Protein 8PEF (pdb70)

Sequence (146 aa):
SMKTNLKGETALHRACINNQVEKLILLLSLPGIDINVKDNAGWTPLHEACNYGNTVCVQEILQRCPEVDLLTQVDGVTPLHDALSNGHVEIGKLLLQHGGPVLLQQRNAKGELPLDYVVSPQIKEELFAITKIEGAKRHRKVLRDN

Nearest PDB structures (foldseek):
  8pef-assembly1_A  TM=1.008E+00  e=2.375E-22  Homo sapiens
  5et0-assembly1_A  TM=8.379E-01  e=3.946E-05  Mus musculus
  5et0-assembly2_C  TM=8.404E-01  e=5.357E-05  Mus musculus
  5d68-assembly1_A  TM=7.842E-01  e=2.034E-05  Homo sapiens
  5et1-assembly2_B  TM=8.397E-01  e=1.039E-04  Mus musculus

Radius of gyration: 14.67 Å; Cα contacts (8 Å, |Δi|>4): 247; chains: 2; bounding box: 39×33×32 Å

GO terms:
  GO:0035861 site of double-strand break (C, IDA)
  GO:1990166 protein localization to site of double-strand break (P, IDA)
  GO:2000781 positive regulation of double-strand break repair (P, IDA)
  GO:0006974 DNA damage response (P, IDA)
  GO:0005634 nucleus (C, EXP)
  GO:0034184 positive regulation of maintenance of mitotic sister chromatid cohesion (P, IMP)
  GO:0031334 positive regulation of protein-containing complex assembly (P, IMP)
  GO:0005515 protein binding (F, IPI)
  GO:0031625 ubiquitin protein ligase binding (F, IPI)
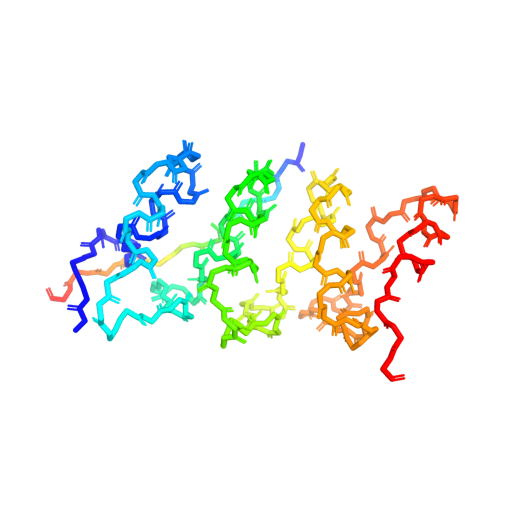  GO:0044877 protein-containing complex binding (F, IPI)

Foldseek 3Di:
DADADPQQDHPLLVCLQVLVLVSNLVQLPDPPDDQLDATPQRDGSLLNNLLNLSQSSLVSCLVSPVPDDQQGDGQQQGSLLNNLLNPNLSSLLVSQLRPACVQQVGAGNVGDGSCVSPDDPVSVVVSNVSGDDD/DDDDDDDDDDDD

Secondary structure (DSSP, 8-state):
-----TT---HHHHHHHHT-HHHHHHHHTSTT--TT---SSS--HHHHHHHHT-HHHHHHHHHH-TT--TT--BTTB-HHHHHHHTT-HHHHHHHHHHH-GGGGG---TTS--GGGG---HHHHHHHHHHS---/------------

Organism: Homo sapiens (NCBI:txid9606)

Structure (mmCIF, N/CA/C/O backbone):
data_8PEF
#
_entry.id   8PEF
#
_cell.length_a   37.680
_cell.length_b   50.940
_cell.length_c   139.620
_cell.angle_alpha   90.000
_cell.angle_beta   90.000
_cell.angle_gamma   90.000
#
_symmetry.space_group_name_H-M   'C 2 2 21'
#
loop_
_entity.id
_entity.type
_entity.pdbx_description
1 polymer 'SMC5-SMC6 complex localization factor protein 1'
2 polymer 'Histone H4'
3 water water
#
loop_
_atom_site.group_PDB
_atom_site.id
_atom_site.type_symbol
_atom_site.label_atom_id
_atom_site.label_alt_id
_atom_site.label_comp_id
_atom_site.label_asym_id
_atom_site.label_entity_id
_atom_site.label_seq_id
_atom_site.pdbx_PDB_ins_code
_atom_site.Cartn_x
_atom_site.Cartn_y
_atom_site.Cartn_z
_atom_site.occupancy
_atom_site.B_iso_or_equiv
_atom_site.auth_seq_id
_atom_site.auth_comp_id
_atom_site.auth_asym_id
_atom_site.auth_atom_id
_atom_site.pdbx_PDB_model_num
ATOM 1 N N . SER A 1 2 ? -2.21033 14.35225 27.00665 1.000 58.86621 -1 SER A N 1
ATOM 2 C CA . SER A 1 2 ? -0.93500 13.64450 26.97100 1.000 74.95505 -1 SER A CA 1
ATOM 3 C C . SER A 1 2 ? -0.52868 13.15983 28.36372 1.000 59.20134 -1 SER A C 1
ATOM 4 O O . SER A 1 2 ? -1.22751 13.41149 29.34486 1.000 67.76839 -1 SER A O 1
ATOM 7 N N . MET A 1 3 ? 0.60223 12.46436 28.44225 1.000 42.08067 0 MET A N 1
ATOM 8 C CA . MET A 1 3 ? 1.07596 11.89035 29.69153 1.000 41.05251 0 MET A CA 1
ATOM 9 C C . MET A 1 3 ? 1.89492 12.90380 30.48803 1.000 32.10641 0 MET A C 1
ATOM 10 O O . MET A 1 3 ? 2.20975 14.00092 30.02063 1.000 41.47479 0 MET A O 1
ATOM 15 N N . LYS A 1 4 ? 2.24183 12.51556 31.71298 1.000 31.47287 802 LYS A N 1
ATOM 16 C CA . LYS A 1 4 ? 3.07746 13.35402 32.56090 1.000 28.35770 802 LYS A CA 1
ATOM 17 C C . LYS A 1 4 ? 4.49351 13.40907 32.00439 1.000 59.22425 802 LYS A C 1
ATOM 18 O O . LYS A 1 4 ? 5.00703 12.42165 31.46892 1.000 31.43340 802 LYS A O 1
ATOM 20 N N . THR A 1 5 ? 5.12960 14.57168 32.13223 1.000 28.17827 803 THR A N 1
ATOM 21 C CA . THR A 1 5 ? 6.47111 14.76888 31.60633 1.000 26.42641 803 THR A CA 1
ATOM 22 C C . THR A 1 5 ? 7.37036 15.41505 32.64711 1.000 25.71907 803 THR A C 1
ATOM 23 O O . THR A 1 5 ? 6.90653 16.13321 33.53891 1.000 25.44056 803 THR A O 1
ATOM 27 N N . ASN A 1 6 ? 8.66691 15.14393 32.53380 1.000 20.85022 804 ASN A N 1
ATOM 28 C CA . ASN A 1 6 ? 9.66156 15.88538 33.29433 1.000 18.25735 804 ASN A CA 1
ATOM 29 C C . ASN A 1 6 ? 9.96001 17.20158 32.56608 1.000 18.29627 804 ASN A C 1
ATOM 30 O O . ASN A 1 6 ? 9.29871 17.56953 31.59170 1.000 19.01023 804 ASN A O 1
ATOM 35 N N . LEU A 1 7 ? 10.96517 17.93611 33.04757 1.000 18.02204 805 LEU A N 1
ATOM 36 C CA . LEU A 1 7 ? 11.28318 19.24285 32.48612 1.000 16.09289 805 LEU A CA 1
ATOM 37 C C . LEU A 1 7 ? 11.75902 19.15310 31.04046 1.000 16.65995 805 LEU A C 1
ATOM 38 O O . LEU A 1 7 ? 11.61719 20.12115 30.28557 1.000 17.22918 805 LEU A O 1
ATOM 43 N N . LYS A 1 8 ? 12.30609 18.01046 30.63220 1.000 16.67528 806 LYS A N 1
ATOM 44 C CA . LYS A 1 8 ? 12.72254 17.81382 29.25125 1.000 15.75189 806 LYS A CA 1
ATOM 45 C C . LYS A 1 8 ? 11.56927 17.41182 28.34611 1.000 14.27790 806 LYS A C 1
ATOM 46 O O . LYS A 1 8 ? 11.76505 17.25928 27.13307 1.000 16.53841 806 LYS A O 1
ATOM 52 N N . GLY A 1 9 ? 10.37676 17.22183 28.89806 1.000 16.12529 807 GLY A N 1
ATOM 53 C CA . GLY A 1 9 ? 9.28695 16.69395 28.11052 1.000 18.46551 807 GLY A CA 1
ATOM 54 C C . GLY A 1 9 ? 9.31018 15.19395 27.95957 1.000 16.67514 807 GLY A C 1
ATOM 55 O O . GLY A 1 9 ? 8.53934 14.65636 27.15545 1.000 21.09369 807 GLY A O 1
ATOM 56 N N . GLU A 1 10 ? 10.16857 14.50861 28.70524 1.000 16.81123 808 GLU A N 1
ATOM 57 C CA . GLU A 1 10 ? 10.25576 13.06169 28.61328 1.000 19.33591 808 GLU A CA 1
ATOM 58 C C . GLU A 1 10 ? 9.10397 12.43199 29.38640 1.000 18.73077 808 GLU A C 1
ATOM 59 O O . GLU A 1 10 ? 8.82863 12.81159 30.53049 1.000 18.74923 808 GLU A O 1
ATOM 65 N N . THR A 1 11 ? 8.43377 11.47232 28.75648 1.000 17.65732 809 THR A N 1
ATOM 66 C CA . THR A 1 11 ? 7.36223 10.71088 29.37743 1.000 19.33251 809 THR A CA 1
ATOM 67 C C . THR A 1 11 ? 7.93718 9.48091 30.07052 1.000 18.85854 809 THR A C 1
ATOM 68 O O . THR A 1 11 ? 9.13172 9.18821 29.98771 1.000 16.89024 809 THR A O 1
ATOM 72 N N . ALA A 1 12 ? 7.06115 8.72956 30.74275 1.000 18.58024 810 ALA A N 1
ATOM 73 C CA . ALA A 1 12 ? 7.48341 7.46997 31.34274 1.000 17.18711 810 ALA A CA 1
ATOM 74 C C . ALA A 1 12 ? 8.02223 6.50773 30.29653 1.000 17.57538 810 ALA A C 1
ATOM 75 O O . ALA A 1 12 ? 8.91273 5.70572 30.60176 1.000 18.00874 810 ALA A O 1
ATOM 77 N N . LEU A 1 13 ? 7.50613 6.58323 29.06339 1.000 17.93883 811 LEU A N 1
ATOM 78 C CA . LEU A 1 13 ? 8.03050 5.76545 27.97352 1.000 16.46113 811 LEU A CA 1
ATOM 79 C C . LEU A 1 13 ? 9.47770 6.12656 27.66680 1.000 16.76856 811 LEU A C 1
ATOM 80 O O . LEU A 1 13 ? 10.32924 5.24365 27.50794 1.000 14.83263 811 LEU A O 1
ATOM 85 N N . HIS A 1 14 ? 9.76691 7.42525 27.52476 1.000 16.16787 812 HIS A N 1
ATOM 86 C CA . HIS A 1 14 ? 11.14868 7.85139 27.32525 1.000 14.54999 812 HIS A CA 1
ATOM 87 C C . HIS A 1 14 ? 12.03118 7.37305 28.46899 1.000 15.90709 812 HIS A C 1
ATOM 88 O O . HIS A 1 14 ? 13.12384 6.84285 28.24964 1.000 15.31809 812 HIS A O 1
ATOM 95 N N . ARG A 1 15 ? 11.57187 7.56540 29.70813 1.000 15.73284 813 ARG A N 1
ATOM 96 C CA . ARG A 1 15 ? 12.39984 7.21392 30.85405 1.000 15.18393 813 ARG A CA 1
ATOM 97 C C . ARG A 1 15 ? 12.68350 5.71750 30.88808 1.000 15.48469 813 ARG A C 1
ATOM 98 O O . ARG A 1 15 ? 13.81523 5.30099 31.16472 1.000 16.15765 813 ARG A O 1
ATOM 106 N N . ALA A 1 16 ? 11.67608 4.88872 30.59132 1.000 15.95032 814 ALA A N 1
ATOM 107 C CA . ALA A 1 16 ? 11.90879 3.44917 30.58003 1.000 14.71340 814 ALA A CA 1
ATOM 108 C C . ALA A 1 16 ? 12.94596 3.07390 29.53137 1.000 16.21649 814 ALA A C 1
ATOM 109 O O . ALA A 1 16 ? 13.78935 2.19716 29.76698 1.000 16.41140 814 ALA A O 1
ATOM 111 N N . CYS A 1 17 ? 12.92155 3.75245 28.38304 1.000 15.61167 815 CYS A N 1
ATOM 112 C CA . CYS A 1 17 ? 13.86354 3.44942 27.31493 1.000 15.97355 815 CYS A CA 1
ATOM 113 C C . CYS A 1 17 ? 15.26005 3.98217 27.59846 1.000 19.90813 815 CYS A C 1
ATOM 114 O O . CYS A 1 17 ? 16.24404 3.43640 27.08199 1.000 22.13152 815 CYS A O 1
ATOM 117 N N . ILE A 1 18 ? 15.36805 5.07693 28.35021 1.000 16.68453 816 ILE A N 1
ATOM 118 C CA . ILE A 1 18 ? 16.68115 5.57126 28.74323 1.000 18.60968 816 ILE A CA 1
ATOM 119 C C . ILE A 1 18 ? 17.29156 4.65396 29.79241 1.000 21.30592 816 ILE A C 1
ATOM 120 O O . ILE A 1 18 ? 18.47612 4.29953 29.72016 1.000 21.68783 816 ILE A O 1
ATOM 125 N N . ASN A 1 19 ? 16.48372 4.24745 30.77443 1.000 18.59193 817 ASN A N 1
ATOM 126 C CA . ASN A 1 19 ? 16.92807 3.52338 31.95832 1.000 19.66881 817 ASN A CA 1
ATOM 127 C C . ASN A 1 19 ? 17.01729 2.01692 31.74944 1.000 22.30477 817 ASN A C 1
ATOM 128 O O . ASN A 1 19 ? 17.47932 1.30994 32.65367 1.000 22.76107 817 ASN A O 1
ATOM 133 N N . ASN A 1 20 ? 16.56230 1.50520 30.60665 1.000 18.51366 818 ASN A N 1
ATOM 134 C CA . ASN A 1 20 ? 16.52541 0.06456 30.34034 1.000 18.14596 818 ASN A CA 1
ATOM 135 C C . ASN A 1 20 ? 15.58565 -0.67174 31.29551 1.000 19.95771 818 ASN A C 1
ATOM 136 O O . ASN A 1 20 ? 15.89271 -1.76799 31.77548 1.000 21.20523 818 ASN A O 1
ATOM 141 N N . GLN A 1 21 ? 14.41728 -0.07850 31.55242 1.000 18.53297 819 GLN A N 1
ATOM 142 C CA . GLN A 1 21 ? 13.39431 -0.69072 32.40702 1.000 16.89269 819 GLN A CA 1
ATOM 143 C C . GLN A 1 21 ? 12.41337 -1.44718 31.51886 1.000 15.96367 819 GLN A C 1
ATOM 144 O O . GLN A 1 21 ? 11.33692 -0.96194 31.16756 1.000 17.83050 819 GLN A O 1
ATOM 150 N N . VAL A 1 22 ? 12.80051 -2.67049 31.15856 1.000 16.48316 820 VAL A N 1
ATOM 151 C CA . VAL A 1 22 ? 12.06824 -3.42578 30.14774 1.000 18.47902 820 VAL A CA 1
ATOM 152 C C . VAL A 1 22 ? 10.69204 -3.83305 30.65039 1.000 15.11951 820 VAL A C 1
ATOM 153 O O . VAL A 1 22 ? 9.71180 -3.80461 29.89755 1.000 16.81044 820 VAL A O 1
ATOM 157 N N . GLU A 1 23 ? 10.60022 -4.25927 31.91357 1.000 17.10009 821 GLU A N 1
ATOM 158 C CA . GLU A 1 23 ? 9.31350 -4.69738 32.44609 1.000 19.28339 821 GLU A CA 1
ATOM 159 C C . GLU A 1 23 ? 8.34073 -3.53190 32.55870 1.000 16.15085 821 GLU A C 1
ATOM 160 O O . GLU A 1 23 ? 7.16336 -3.66434 32.21034 1.000 17.94016 821 GLU A O 1
ATOM 166 N N . LYS A 1 24 ? 8.82187 -2.37825 33.02954 1.000 16.48678 822 LYS A N 1
ATOM 167 C CA . LYS A 1 24 ? 8.01428 -1.16222 33.01472 1.000 16.93995 822 LYS A CA 1
ATOM 168 C C . LYS A 1 24 ? 7.59577 -0.80269 31.59306 1.000 17.15219 822 LYS A C 1
ATOM 169 O O . LYS A 1 24 ? 6.43419 -0.45857 31.34392 1.000 16.73455 822 LYS A O 1
ATOM 175 N N . LEU A 1 25 ? 8.53264 -0.87789 30.64323 1.000 15.35984 823 LEU A N 1
ATOM 176 C CA . LEU A 1 25 ? 8.22060 -0.54319 29.25580 1.000 15.72819 823 LEU A CA 1
ATOM 177 C C . LEU A 1 25 ? 7.09478 -1.41041 28.70736 1.000 14.42774 823 LEU A C 1
ATOM 178 O O . LEU A 1 25 ? 6.17639 -0.90335 28.05539 1.000 15.93954 823 LEU A O 1
ATOM 183 N N . ILE A 1 26 ? 7.13606 -2.71819 28.98828 1.000 15.95315 824 ILE A N 1
ATOM 184 C CA . ILE A 1 26 ? 6.11237 -3.62951 28.47099 1.000 17.49164 824 ILE A CA 1
ATOM 185 C C . ILE A 1 26 ? 4.73301 -3.24522 28.99091 1.000 16.97851 824 ILE A C 1
ATOM 186 O O . ILE A 1 26 ? 3.75444 -3.23607 28.23546 1.000 17.29387 824 ILE A O 1
ATOM 191 N N . LEU A 1 27 ? 4.63512 -2.89610 30.27988 1.000 16.11780 825 LEU A N 1
ATOM 192 C CA . LEU A 1 27 ? 3.37345 -2.39788 30.81812 1.000 16.15425 825 LEU A CA 1
ATOM 193 C C . LEU A 1 27 ? 2.91996 -1.14363 30.07065 1.000 15.87284 825 LEU A C 1
ATOM 194 O O . LEU A 1 27 ? 1.77514 -1.04838 29.61692 1.000 15.09810 825 LEU A O 1
ATOM 199 N N . LEU A 1 28 ? 3.81465 -0.16725 29.92015 1.000 14.80825 826 LEU A N 1
ATOM 200 C CA . LEU A 1 28 ? 3.43683 1.09246 29.28364 1.000 15.81728 826 LEU A CA 1
ATOM 201 C C . LEU A 1 28 ? 2.99113 0.88197 27.84095 1.000 17.20865 826 LEU A C 1
ATOM 202 O O . LEU A 1 28 ? 2.06048 1.54534 27.36061 1.000 16.02100 826 LEU A O 1
ATOM 207 N N . LEU A 1 29 ? 3.65116 -0.03346 27.12759 1.000 15.06339 827 LEU A N 1
ATOM 208 C CA . LEU A 1 29 ? 3.29282 -0.30759 25.74251 1.000 15.02647 827 LEU A CA 1
ATOM 209 C C . LEU A 1 29 ? 1.93150 -0.97432 25.61269 1.000 17.61255 827 LEU A C 1
ATOM 210 O O . LEU A 1 29 ? 1.37277 -1.00587 24.50544 1.000 18.64180 827 LEU A O 1
ATOM 215 N N . SER A 1 30 ? 1.38576 -1.48842 26.71057 1.000 15.77750 828 SER A N 1
ATOM 216 C CA . SER A 1 30 ? 0.08210 -2.13487 26.72736 1.000 18.75297 828 SER A CA 1
ATOM 217 C C . SER A 1 30 ? -1.04302 -1.19555 27.11603 1.000 20.68056 828 SER A C 1
ATOM 218 O O . SER A 1 30 ? -2.19174 -1.63927 27.23431 1.000 19.56361 828 SER A O 1
ATOM 221 N N . LEU A 1 31 ? -0.74842 0.08177 27.31375 1.000 18.75228 829 LEU A N 1
ATOM 222 C CA . LEU A 1 31 ? -1.77943 0.99927 27.76336 1.000 19.44001 829 LEU A CA 1
ATOM 223 C C . LEU A 1 31 ? -2.61381 1.45735 26.57588 1.000 23.74052 829 LEU A C 1
ATOM 224 O O . LEU A 1 31 ? -2.07419 1.69813 25.49881 1.000 23.40232 829 LEU A O 1
ATOM 229 N N . PRO A 1 32 ? -3.92830 1.58016 26.74064 1.000 31.97185 830 PRO A N 1
ATOM 230 C CA . PRO A 1 32 ? -4.76518 1.97176 25.60546 1.000 37.67775 830 PRO A CA 1
ATOM 231 C C . PRO A 1 32 ? -4.53101 3.43411 25.26277 1.000 58.28101 830 PRO A C 1
ATOM 232 O O . PRO A 1 32 ? -4.34395 4.27494 26.14475 1.000 48.41193 830 PRO A O 1
ATOM 236 N N . GLY A 1 33 ? -4.52209 3.73060 23.96624 1.000 66.80346 831 GLY A N 1
ATOM 237 C CA . GLY A 1 33 ? -4.30168 5.09455 23.53058 1.000 76.21997 831 GLY A CA 1
ATOM 238 C C . GLY A 1 33 ? -2.90231 5.62552 23.74091 1.000 116.87808 831 GLY A C 1
ATOM 239 O O . GLY A 1 33 ? -2.67497 6.82155 23.53367 1.000 113.09268 831 GLY A O 1
ATOM 240 N N . ILE A 1 34 ? -1.95670 4.78093 24.15806 1.000 82.34464 832 ILE A N 1
ATOM 241 C CA . ILE A 1 34 ? -0.56862 5.20929 24.26657 1.000 37.94640 832 ILE A CA 1
ATOM 242 C C . ILE A 1 34 ? -0.04242 5.54358 22.87804 1.000 46.06994 832 ILE A C 1
ATOM 243 O O . ILE A 1 34 ? -0.42844 4.92064 21.87945 1.000 36.16082 832 ILE A O 1
ATOM 248 N N . ASP A 1 35 ? 0.81293 6.55662 22.79763 1.000 27.35310 833 ASP A N 1
ATOM 249 C CA . ASP A 1 35 ? 1.42226 6.95390 21.53113 1.000 24.56904 833 ASP A CA 1
ATOM 250 C C . ASP A 1 35 ? 2.91238 6.64540 21.61014 1.000 30.59923 833 ASP A C 1
ATOM 251 O O . ASP A 1 35 ? 3.68034 7.40629 22.19985 1.000 22.09668 833 ASP A O 1
ATOM 256 N N . ILE A 1 36 ? 3.32499 5.53429 20.99695 1.000 21.43872 834 ILE A N 1
ATOM 257 C CA . ILE A 1 36 ? 4.73734 5.17905 20.99001 1.000 18.58156 834 ILE A CA 1
ATOM 258 C C . ILE A 1 36 ? 5.58276 6.24626 20.30411 1.000 17.38491 834 ILE A C 1
ATOM 259 O O . ILE A 1 36 ? 6.77884 6.35460 20.57740 1.000 17.89161 834 ILE A O 1
ATOM 264 N N . ASN A 1 37 ? 4.98973 7.04827 19.42961 1.000 17.09421 835 ASN A N 1
ATOM 265 C CA . ASN A 1 37 ? 5.72895 8.07418 18.70885 1.000 16.87847 835 ASN A CA 1
ATOM 266 C C . ASN A 1 37 ? 5.73971 9.41917 19.42554 1.000 17.08021 835 ASN A C 1
ATOM 267 O O . ASN A 1 37 ? 6.11009 10.42796 18.81402 1.000 18.73358 835 ASN A O 1
ATOM 272 N N . VAL A 1 38 ? 5.35643 9.45014 20.70296 1.000 17.08256 836 VAL A N 1
ATOM 273 C CA . VAL A 1 38 ? 5.34164 10.70493 21.44850 1.000 19.08685 836 VAL A CA 1
ATOM 274 C C . VAL A 1 38 ? 6.73327 11.33031 21.46430 1.000 18.13628 836 VAL A C 1
ATOM 275 O O . VAL A 1 38 ? 7.75248 10.64233 21.61096 1.000 18.58524 836 VAL A O 1
ATOM 279 N N . LYS A 1 39 ? 6.78259 12.65272 21.32368 1.000 16.59312 837 LYS A N 1
ATOM 280 C CA . LYS A 1 39 ? 8.04255 13.38143 21.28875 1.000 15.75563 837 LYS A CA 1
ATOM 281 C C . LYS A 1 39 ? 8.25278 14.14200 22.59191 1.000 16.71227 837 LYS A C 1
ATOM 282 O O . LYS A 1 39 ? 7.29090 14.63646 23.19624 1.000 20.61032 837 LYS A O 1
ATOM 288 N N . ASP A 1 40 ? 9.50718 14.22288 23.03279 1.000 16.67998 838 ASP A N 1
ATOM 289 C CA . ASP A 1 40 ? 9.89232 15.12750 24.11896 1.000 15.52228 838 ASP A CA 1
ATOM 290 C C . ASP A 1 40 ? 9.91414 16.56510 23.57924 1.000 17.50322 838 ASP A C 1
ATOM 291 O O . ASP A 1 40 ? 9.50667 16.82993 22.45010 1.000 16.96378 838 ASP A O 1
ATOM 296 N N . ASN A 1 41 ? 10.40566 17.51836 24.38221 1.000 16.81196 839 ASN A N 1
ATOM 297 C CA . ASN A 1 41 ? 10.33889 18.91996 23.96635 1.000 15.85886 839 ASN A CA 1
ATOM 298 C C . ASN A 1 41 ? 11.20036 19.20476 22.74298 1.000 17.87167 839 ASN A C 1
ATOM 299 O O . ASN A 1 41 ? 10.86415 20.09279 21.95051 1.000 21.69941 839 ASN A O 1
ATOM 304 N N . ALA A 1 42 ? 12.32338 18.49901 22.59024 1.000 15.29593 840 ALA A N 1
ATOM 305 C CA . ALA A 1 42 ? 13.18393 18.65783 21.42337 1.000 17.42176 840 ALA A CA 1
ATOM 306 C C . ALA A 1 42 ? 12.68963 17.87652 20.21605 1.000 17.07689 840 ALA A C 1
ATOM 307 O O . ALA A 1 42 ? 13.04518 18.21407 19.08124 1.000 19.70641 840 ALA A O 1
ATOM 309 N N . GLY A 1 43 ? 11.88753 16.83949 20.43774 1.000 15.30946 841 GLY A N 1
ATOM 310 C CA . GLY A 1 43 ? 11.34116 16.02405 19.36142 1.000 16.37915 841 GLY A CA 1
ATOM 311 C C . GLY A 1 43 ? 11.74716 14.56293 19.38764 1.000 15.54006 841 GLY A C 1
ATOM 312 O O . GLY A 1 43 ? 11.34073 13.81794 18.48201 1.000 17.06405 841 GLY A O 1
ATOM 313 N N . TRP A 1 44 ? 12.54598 14.12291 20.35807 1.000 15.22771 842 TRP A N 1
ATOM 314 C CA . TRP A 1 44 ? 12.99526 12.73586 20.39519 1.000 14.07518 842 TRP A CA 1
ATOM 315 C C . TRP A 1 44 ? 11.87872 11.81952 20.86876 1.000 14.00630 842 TRP A C 1
ATOM 316 O O . TRP A 1 44 ? 11.09871 12.17234 21.75631 1.000 14.61935 842 TRP A O 1
ATOM 327 N N . THR A 1 45 ? 11.82926 10.61756 20.29984 1.000 15.20149 843 THR A N 1
ATOM 328 C CA . THR A 1 45 ? 10.85931 9.59297 20.67993 1.000 14.08081 843 THR A CA 1
ATOM 329 C C . THR A 1 45 ? 11.47184 8.59230 21.64727 1.000 15.15295 843 THR A C 1
ATOM 330 O O . THR A 1 45 ? 12.69241 8.51555 21.81318 1.000 14.36597 843 THR A O 1
ATOM 334 N N . PRO A 1 46 ? 10.64090 7.75916 22.28280 1.000 13.86175 844 PRO A N 1
ATOM 335 C CA . PRO A 1 46 ? 11.20154 6.68723 23.11794 1.000 15.55100 844 PRO A CA 1
ATOM 336 C C . PRO A 1 46 ? 12.09995 5.74561 22.33826 1.000 15.12085 844 PRO A C 1
ATOM 337 O O . PRO A 1 46 ? 13.14465 5.33651 22.85789 1.000 14.78700 844 PRO A O 1
ATOM 341 N N . LEU A 1 47 ? 11.75146 5.42048 21.09131 1.000 13.34939 845 LEU A N 1
ATOM 342 C CA . LEU A 1 47 ? 12.63019 4.57490 20.28433 1.000 14.51283 845 LEU A CA 1
ATOM 343 C C . LEU A 1 47 ? 13.99452 5.22136 20.06416 1.000 15.05309 845 LEU A C 1
ATOM 344 O O . LEU A 1 47 ? 15.01926 4.53997 20.16299 1.000 14.54445 845 LEU A O 1
ATOM 349 N N . HIS A 1 48 ? 14.03811 6.53442 19.80136 1.000 13.57725 846 HIS A N 1
ATOM 350 C CA . HIS A 1 48 ? 15.33148 7.21108 19.70387 1.000 15.16534 846 HIS A CA 1
ATOM 351 C C . HIS A 1 48 ? 16.15338 6.98322 20.96635 1.000 15.07470 846 HIS A C 1
ATOM 352 O O . HIS A 1 48 ? 17.36156 6.72659 20.90602 1.000 14.70689 846 HIS A O 1
ATOM 359 N N . GLU A 1 49 ? 15.52151 7.10308 22.13106 1.000 13.33438 847 GLU A N 1
ATOM 360 C CA . GLU A 1 49 ? 16.27661 6.96870 23.37178 1.000 14.14859 847 GLU A CA 1
ATOM 361 C C . GLU A 1 49 ? 16.85499 5.56755 23.51854 1.000 16.71273 847 GLU A C 1
ATOM 362 O O . GLU A 1 49 ? 18.02660 5.40480 23.87529 1.000 15.84864 847 GLU A O 1
ATOM 368 N N . ALA A 1 50 ? 16.04590 4.53528 23.26281 1.000 14.17208 848 ALA A N 1
ATOM 369 C CA . ALA A 1 50 ? 16.54751 3.16741 23.36786 1.000 13.68017 848 ALA A CA 1
ATOM 370 C C . ALA A 1 50 ? 17.69467 2.92393 22.39736 1.000 15.34327 848 ALA A C 1
ATOM 371 O O . ALA A 1 50 ? 18.66860 2.23907 22.73690 1.000 16.25639 848 ALA A O 1
ATOM 373 N N . CYS A 1 51 ? 17.60565 3.48749 21.19451 1.000 14.29806 849 CYS A N 1
ATOM 374 C CA . CYS A 1 51 ? 18.66261 3.29680 20.20585 1.000 14.79174 849 CYS A CA 1
ATOM 375 C C . CYS A 1 51 ? 19.92670 4.04686 20.59586 1.000 18.71709 849 CYS A C 1
ATOM 376 O O . CYS A 1 51 ? 21.03736 3.52706 20.43882 1.000 19.83498 849 CYS A O 1
ATOM 379 N N . ASN A 1 52 ? 19.77483 5.27274 21.09586 1.000 15.78164 850 ASN A N 1
ATOM 380 C CA . ASN A 1 52 ? 20.93183 6.08405 21.45993 1.000 15.64298 850 ASN A CA 1
ATOM 381 C C . ASN A 1 52 ? 21.73107 5.44063 22.58338 1.000 18.83782 850 ASN A C 1
ATOM 382 O O . ASN A 1 52 ? 22.96947 5.42934 22.54863 1.000 18.19027 850 ASN A O 1
ATOM 387 N N . TYR A 1 53 ? 21.04429 4.88553 23.58138 1.000 17.00637 851 TYR A N 1
ATOM 388 C CA . TYR A 1 53 ? 21.69830 4.30509 24.74786 1.000 18.21738 851 TYR A CA 1
ATOM 389 C C . TYR A 1 53 ? 22.06031 2.83782 24.56511 1.000 17.68104 851 TYR A C 1
ATOM 390 O O . TYR A 1 53 ? 22.70442 2.26257 25.44839 1.000 19.50293 851 TYR A O 1
ATOM 399 N N . GLY A 1 54 ? 21.66361 2.21789 23.45931 1.000 16.63628 852 GLY A N 1
ATOM 400 C CA . GLY A 1 54 ? 22.02031 0.83208 23.21372 1.000 17.54722 852 GLY A CA 1
ATOM 401 C C . GLY A 1 54 ? 21.21100 -0.18335 23.98845 1.000 18.16454 852 GLY A C 1
ATOM 402 O O . GLY A 1 54 ? 21.72235 -1.26140 24.30616 1.000 18.75951 852 GLY A O 1
ATOM 403 N N . ASN A 1 55 ? 19.95052 0.12617 24.29332 1.000 16.87580 853 ASN A N 1
ATOM 404 C CA . ASN A 1 55 ? 19.09910 -0.74301 25.10328 1.000 16.44381 853 ASN A CA 1
ATOM 405 C C . ASN A 1 55 ? 18.34659 -1.67868 24.16338 1.000 15.84934 853 ASN A C 1
ATOM 406 O O . ASN A 1 55 ? 17.18199 -1.47092 23.81504 1.000 16.44687 853 ASN A O 1
ATOM 411 N N . THR A 1 56 ? 19.06338 -2.72271 23.73138 1.000 16.28821 854 THR A N 1
ATOM 412 C CA . THR A 1 56 ? 18.60459 -3.59582 22.65397 1.000 17.36654 854 THR A CA 1
ATOM 413 C C . THR A 1 56 ? 17.26113 -4.24682 22.96727 1.000 16.57506 854 THR A C 1
ATOM 414 O O . THR A 1 56 ? 16.39375 -4.34726 22.08823 1.000 16.63490 854 THR A O 1
ATOM 418 N N . VAL A 1 57 ? 17.06560 -4.69735 24.20959 1.000 18.75498 855 VAL A N 1
ATOM 419 C CA . VAL A 1 57 ? 15.81553 -5.37319 24.54515 1.000 20.36938 855 VAL A CA 1
ATOM 420 C C . VAL A 1 57 ? 14.64434 -4.40215 24.49809 1.000 16.32361 855 VAL A C 1
ATOM 421 O O . VAL A 1 57 ? 13.53271 -4.77106 24.09569 1.000 17.04426 855 VAL A O 1
ATOM 425 N N . CYS A 1 58 ? 14.87201 -3.14583 24.89184 1.000 15.96484 856 CYS A N 1
ATOM 426 C CA . CYS A 1 58 ? 13.82215 -2.14113 24.76668 1.000 15.70862 856 CYS A CA 1
ATOM 427 C C . CYS A 1 58 ? 13.43280 -1.93500 23.31180 1.000 14.32326 856 CYS A C 1
ATOM 428 O O . CYS A 1 58 ? 12.24375 -1.80777 22.99984 1.000 15.86055 856 CYS A O 1
ATOM 431 N N . VAL A 1 59 ? 14.42134 -1.90880 22.40840 1.000 14.71096 857 VAL A N 1
ATOM 432 C CA . VAL A 1 59 ? 14.13642 -1.77214 20.98036 1.000 16.11062 857 VAL A CA 1
ATOM 433 C C . VAL A 1 59 ? 13.31773 -2.95656 20.48867 1.000 15.32268 857 VAL A C 1
ATOM 434 O O . VAL A 1 59 ? 12.30763 -2.78585 19.79346 1.000 17.17582 857 VAL A O 1
ATOM 438 N N . GLN A 1 60 ? 13.74147 -4.17291 20.84884 1.000 15.12524 858 GLN A N 1
ATOM 439 C CA . GLN A 1 60 ? 13.00249 -5.37425 20.46749 1.000 16.62585 858 GLN A CA 1
ATOM 440 C C . GLN A 1 60 ? 11.55453 -5.30665 20.92732 1.000 16.18361 858 GLN A C 1
ATOM 441 O O . GLN A 1 60 ? 10.64228 -5.65616 20.17319 1.000 18.38725 858 GLN A O 1
ATOM 447 N N . GLU A 1 61 ? 11.32376 -4.89732 22.17884 1.000 15.84807 859 GLU A N 1
ATOM 448 C CA . GLU A 1 61 ? 9.95642 -4.85214 22.69042 1.000 15.61350 859 GLU A CA 1
ATOM 449 C C . GLU A 1 61 ? 9.11112 -3.83026 21.94338 1.000 16.54734 859 GLU A C 1
ATOM 450 O O . GLU A 1 61 ? 7.94441 -4.09301 21.62477 1.000 17.22746 859 GLU A O 1
ATOM 456 N N . ILE A 1 62 ? 9.67123 -2.65020 21.66125 1.000 15.11900 860 ILE A N 1
ATOM 457 C CA . ILE A 1 62 ? 8.92880 -1.65568 20.88359 1.000 16.49971 860 ILE A CA 1
ATOM 458 C C . ILE A 1 62 ? 8.54965 -2.22546 19.52365 1.000 16.47190 860 ILE A C 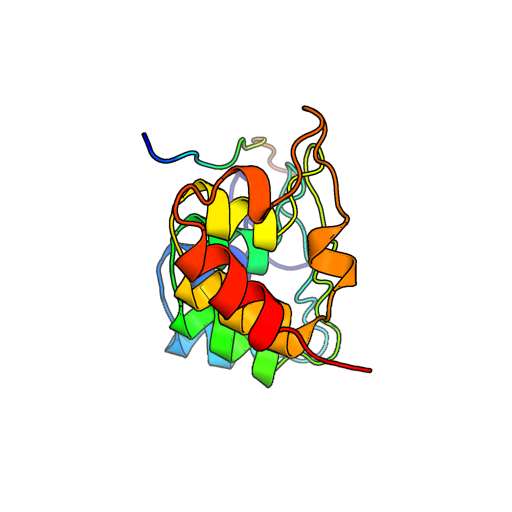1
ATOM 459 O O . ILE A 1 62 ? 7.39977 -2.11732 19.08076 1.000 18.04891 860 ILE A O 1
ATOM 464 N N . LEU A 1 63 ? 9.51827 -2.82365 18.82857 1.000 16.03864 861 LEU A N 1
ATOM 465 C CA . LEU A 1 63 ? 9.25413 -3.29388 17.46947 1.000 16.10172 861 LEU A C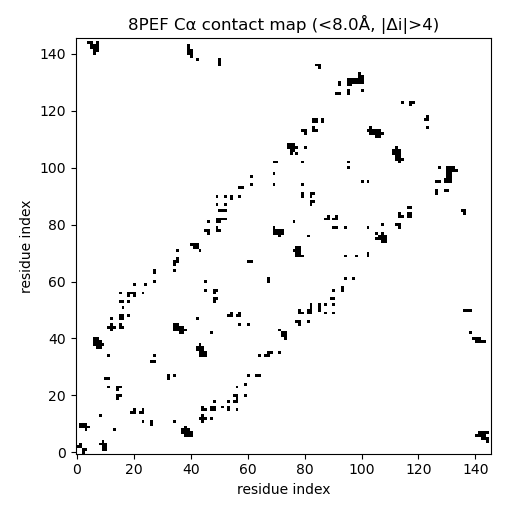A 1
ATOM 466 C C . LEU A 1 63 ? 8.23906 -4.42826 17.45629 1.000 21.11861 861 LEU A C 1
ATOM 467 O O . LEU A 1 63 ? 7.43783 -4.53582 16.51083 1.000 22.45691 861 LEU A O 1
ATOM 472 N N . GLN A 1 64 ? 8.23709 -5.26859 18.48793 1.000 19.55310 862 GLN A N 1
ATOM 473 C CA . GLN A 1 64 ? 7.30682 -6.38979 18.51696 1.000 19.70981 862 GLN A CA 1
ATOM 474 C C . GLN A 1 64 ? 5.93598 -6.03197 19.07004 1.000 22.63561 862 GLN A C 1
ATOM 475 O O . GLN A 1 64 ? 4.95389 -6.70300 18.72668 1.000 25.63662 862 GLN A O 1
ATOM 481 N N . ARG A 1 65 ? 5.83336 -4.99401 19.89798 1.000 16.75686 863 ARG A N 1
ATOM 482 C CA . ARG A 1 65 ? 4.57037 -4.65419 20.53853 1.000 18.11147 863 ARG A CA 1
ATOM 483 C C . ARG A 1 65 ? 3.86610 -3.44353 19.93857 1.000 20.00570 863 ARG A C 1
ATOM 484 O O . ARG A 1 65 ? 2.70409 -3.20213 20.27249 1.000 19.60631 863 ARG A O 1
ATOM 492 N N . CYS A 1 66 ? 4.52091 -2.67286 19.07202 1.000 20.04931 864 CYS A N 1
ATOM 493 C CA . CYS A 1 66 ? 3.91591 -1.47818 18.47526 1.000 15.78656 864 CYS A CA 1
ATOM 494 C C . CYS A 1 66 ? 3.97834 -1.51343 16.95872 1.000 23.40044 864 CYS A C 1
ATOM 495 O O . CYS A 1 66 ? 4.93722 -1.01935 16.34979 1.000 26.42898 864 CYS A O 1
ATOM 498 N N . PRO A 1 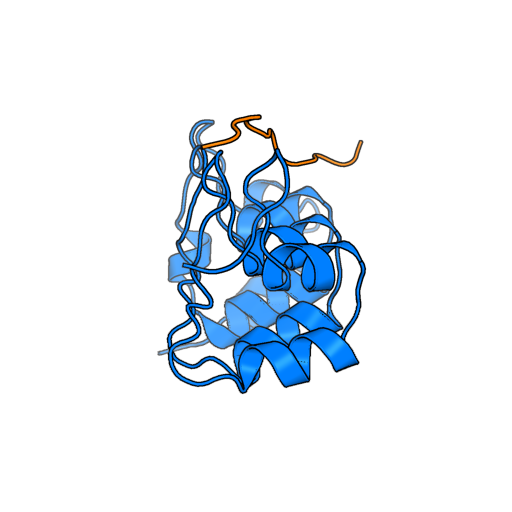67 ? 2.95409 -2.07129 16.31498 1.000 24.27252 865 PRO A N 1
ATOM 499 C CA . PRO A 1 67 ? 2.94725 -2.11964 14.84414 1.000 24.51310 865 PRO A CA 1
ATOM 500 C C . PRO A 1 67 ? 2.98232 -0.75241 14.18470 1.000 27.26721 865 PRO A C 1
ATOM 501 O O . PRO A 1 67 ? 3.37928 -0.65804 13.01581 1.000 31.62305 865 PRO A O 1
ATOM 505 N N . GLU A 1 68 ? 2.57639 0.30761 14.88284 1.000 25.67954 866 GLU A N 1
ATOM 506 C CA . GLU A 1 68 ? 2.51638 1.63740 14.29267 1.000 28.14747 866 GLU A CA 1
ATOM 507 C C . GLU A 1 68 ? 3.72050 2.50768 14.64705 1.000 26.05005 866 GLU A C 1
ATOM 508 O O . GLU A 1 68 ? 3.66558 3.72637 14.45985 1.000 27.49942 866 GLU A O 1
ATOM 510 N N . VAL A 1 69 ? 4.80994 1.91914 15.14252 1.000 20.60204 867 VAL A N 1
ATOM 511 C CA . VAL A 1 69 ? 5.97559 2.73120 15.47212 1.000 16.48342 867 VAL A CA 1
ATOM 512 C C . VAL A 1 69 ? 6.59218 3.31644 14.20681 1.000 20.34145 867 VAL A C 1
ATOM 513 O O . VAL A 1 69 ? 6.74269 2.63496 13.18255 1.000 20.62199 867 VAL A O 1
ATOM 517 N N . ASP A 1 70 ? 6.94125 4.59989 14.27246 1.000 17.69390 868 ASP A N 1
ATOM 518 C CA . ASP A 1 70 ? 7.47838 5.33809 13.13553 1.000 18.02929 868 ASP A CA 1
ATOM 519 C C . ASP A 1 70 ? 9.00213 5.27765 13.20140 1.000 17.78963 868 ASP A C 1
ATOM 520 O O . ASP A 1 70 ? 9.62372 5.90197 14.06811 1.000 18.66562 868 ASP A O 1
ATOM 525 N N . LEU A 1 71 ? 9.60755 4.53568 12.28838 1.000 16.22173 869 LEU A N 1
ATOM 526 C CA . LEU A 1 71 ? 11.05201 4.37074 12.28103 1.000 16.34181 869 LEU A CA 1
ATOM 527 C C . LEU A 1 71 ? 11.76822 5.51686 11.58149 1.000 16.39161 869 LEU A C 1
ATOM 528 O O . LEU A 1 71 ? 13.00019 5.53653 11.56684 1.000 16.83732 869 LEU A O 1
ATOM 533 N N . LEU A 1 72 ? 11.02816 6.44829 10.98287 1.000 15.83626 870 LEU A N 1
ATOM 534 C CA . LEU A 1 72 ? 11.59826 7.58381 10.27052 1.000 15.74696 870 LEU A CA 1
ATOM 535 C C . LEU A 1 72 ? 11.44037 8.89069 11.03023 1.000 16.51577 870 LEU A C 1
ATOM 536 O O . LEU A 1 72 ? 11.74628 9.95203 10.48070 1.000 18.24881 870 LEU A O 1
ATOM 541 N N . THR A 1 73 ? 10.97892 8.84127 12.28186 1.000 16.43446 871 THR A N 1
ATOM 542 C CA . THR A 1 73 ? 10.92209 10.04370 13.09286 1.000 17.30916 871 THR A CA 1
ATOM 543 C C . THR A 1 73 ? 12.33362 10.61100 13.23879 1.000 16.78493 871 THR A C 1
ATOM 544 O O . THR A 1 73 ? 13.31886 9.87749 13.25237 1.000 16.11182 871 THR A O 1
ATOM 548 N N . GLN A 1 74 ? 12.44415 11.93615 13.31049 1.000 16.96414 872 GLN A N 1
ATOM 549 C CA . GLN A 1 74 ? 13.77018 12.54392 13.29396 1.000 16.01504 872 GLN A CA 1
ATOM 550 C C . GLN A 1 74 ? 13.80173 13.81668 14.12408 1.000 15.64130 872 GLN A C 1
ATOM 551 O O . GLN A 1 74 ? 12.78901 14.50246 14.27528 1.000 17.67477 872 GLN A O 1
ATOM 557 N N . VAL A 1 75 ? 14.98029 14.10929 14.67214 1.000 14.38217 873 VAL A N 1
ATOM 558 C CA . VAL A 1 75 ? 15.34984 15.43324 15.16345 1.000 14.65014 873 VAL A CA 1
ATOM 559 C C . VAL A 1 75 ? 16.66352 15.79273 14.49298 1.000 15.14001 873 VAL A C 1
ATOM 560 O O . VAL A 1 75 ? 17.61898 15.00737 14.53774 1.000 15.88499 873 VAL A O 1
ATOM 564 N N . ASP A 1 76 ? 16.72292 16.97503 13.87986 1.000 14.80512 874 ASP A N 1
ATOM 565 C CA . ASP A 1 76 ? 17.89963 17.35959 13.09310 1.000 15.81636 874 ASP A CA 1
ATOM 566 C C . ASP A 1 76 ? 18.24226 16.30456 12.04335 1.000 16.35108 874 ASP A C 1
ATOM 567 O O . ASP A 1 76 ? 19.41038 16.11045 11.69449 1.000 17.03004 874 ASP A O 1
ATOM 572 N N . GLY A 1 77 ? 17.22084 15.60650 11.54197 1.000 16.60403 875 GLY A N 1
ATOM 573 C CA . GLY A 1 77 ? 17.42650 14.55099 10.57770 1.000 15.03414 875 GLY A CA 1
ATOM 574 C C . GLY A 1 77 ? 17.92690 13.24876 11.15553 1.000 15.36690 875 GLY A C 1
ATOM 575 O O . GLY A 1 77 ? 18.12069 12.29287 10.39482 1.000 15.53483 875 GLY A O 1
ATOM 576 N N . VAL A 1 78 ? 18.14716 13.18173 12.46545 1.000 14.21208 876 VAL A N 1
ATOM 577 C CA . VAL A 1 78 ? 18.65666 11.97993 13.11672 1.000 14.77878 876 VAL A CA 1
ATOM 578 C C . VAL A 1 78 ? 17.48170 11.03240 13.33989 1.000 14.67726 876 VAL A C 1
ATOM 579 O O . VAL A 1 78 ? 16.60567 11.29705 14.16508 1.000 14.94608 876 VAL A O 1
ATOM 583 N N . THR A 1 79 ? 17.47039 9.92231 12.61287 1.000 12.40511 877 THR A N 1
ATOM 584 C CA . THR A 1 79 ? 16.48920 8.85877 12.80200 1.000 13.89477 877 THR A CA 1
ATOM 585 C C . THR A 1 79 ? 16.99161 7.85566 13.82012 1.000 14.57775 877 THR A C 1
ATOM 586 O O . THR A 1 79 ? 18.16182 7.87255 14.20901 1.000 13.17042 877 THR A O 1
ATOM 590 N N . PRO A 1 80 ? 16.12384 6.93586 14.27862 1.000 14.59922 878 PRO A N 1
ATOM 591 C CA . PRO A 1 80 ? 16.59887 5.87052 15.17846 1.000 14.99210 878 PRO A CA 1
ATOM 592 C C . PRO A 1 80 ? 17.81091 5.11840 14.65394 1.000 13.49691 878 PRO A C 1
ATOM 593 O O . PRO A 1 80 ? 18.73299 4.84106 15.42231 1.000 13.13868 878 PRO A O 1
ATOM 597 N N . LEU A 1 81 ? 17.85184 4.79091 13.36027 1.000 13.94765 879 LEU A N 1
ATOM 598 C CA . LEU A 1 81 ? 19.00952 4.06838 12.83080 1.000 15.34377 879 LEU A CA 1
ATOM 599 C C . LEU A 1 81 ? 20.28249 4.90891 12.87194 1.000 14.85222 879 LEU A C 1
ATOM 600 O O . LEU A 1 81 ? 21.36518 4.37311 13.13024 1.000 15.31245 879 LEU A O 1
ATOM 605 N N . HIS A 1 82 ? 20.18357 6.22210 12.61471 1.000 14.21565 880 HIS A N 1
ATOM 606 C CA . HIS A 1 82 ? 21.33880 7.10279 12.81314 1.000 15.21632 880 HIS A CA 1
ATOM 607 C C . HIS A 1 82 ? 21.81068 7.02694 14.25373 1.000 16.36292 880 HIS A C 1
ATOM 608 O O . HIS A 1 82 ? 23.00808 6.91063 14.52900 1.000 16.23296 880 HIS A O 1
ATOM 615 N N . ASP A 1 83 ? 20.86948 7.13094 15.18791 1.000 14.19490 881 ASP A N 1
ATOM 616 C CA . ASP A 1 83 ? 21.20921 7.11615 16.60634 1.000 17.14979 881 ASP A CA 1
ATOM 617 C C . ASP A 1 83 ? 21.94882 5.83949 16.96118 1.000 18.11298 881 ASP A C 1
ATOM 618 O O . ASP A 1 83 ? 23.00461 5.87050 17.60248 1.000 19.59899 881 ASP A O 1
ATOM 623 N N . ALA A 1 84 ? 21.39091 4.69520 16.56578 1.000 16.12162 882 ALA A N 1
ATOM 624 C CA . ALA A 1 84 ? 22.00792 3.41706 16.89400 1.000 16.10191 882 ALA A CA 1
ATOM 625 C C . ALA A 1 84 ? 23.40376 3.30283 16.29690 1.000 18.34492 882 ALA A C 1
ATOM 626 O O . ALA A 1 84 ? 24.36826 2.99398 17.00447 1.000 19.48734 882 ALA A O 1
ATOM 628 N N . LEU A 1 85 ? 23.53841 3.54890 14.99288 1.000 17.72665 883 LEU A N 1
ATOM 629 C CA . LEU A 1 85 ? 24.82349 3.28107 14.36195 1.000 16.69019 883 LEU A CA 1
ATOM 630 C C . LEU A 1 85 ? 25.88195 4.30441 14.75946 1.000 20.64099 883 LEU A C 1
ATOM 631 O O . LEU A 1 85 ? 27.06064 3.94829 14.88525 1.000 19.42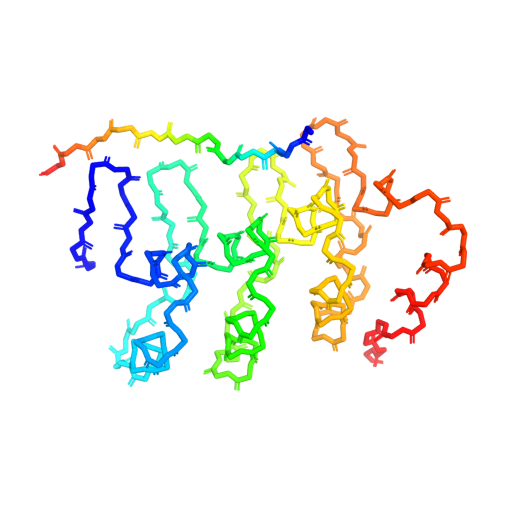828 883 LEU A O 1
ATOM 636 N N . SER A 1 86 ? 25.48914 5.56310 14.99534 1.000 18.62443 884 SER A N 1
ATOM 637 C CA . SER A 1 86 ? 26.46796 6.56193 15.41623 1.000 18.50511 884 SER A CA 1
ATOM 638 C C . SER A 1 86 ? 27.08939 6.20127 16.75733 1.000 22.87170 884 SER A C 1
ATOM 639 O O . SER A 1 86 ? 28.24249 6.55704 17.01914 1.000 24.24050 884 SER A O 1
ATOM 642 N N . ASN A 1 87 ? 26.35536 5.48958 17.61135 1.000 18.55190 885 ASN A N 1
ATOM 643 C CA . ASN A 1 87 ? 26.87687 5.05130 18.89801 1.000 20.12803 885 ASN A CA 1
ATOM 644 C C . ASN A 1 87 ? 27.33764 3.60029 18.88988 1.000 20.94143 885 ASN A C 1
ATOM 645 O O . ASN A 1 87 ? 27.57890 3.03254 19.95849 1.000 23.63369 885 ASN A O 1
ATOM 650 N N . GLY A 1 88 ? 27.47292 2.98653 17.71086 1.000 19.73593 886 GLY A N 1
ATOM 651 C CA . GLY A 1 88 ? 28.05237 1.65654 17.62042 1.000 19.97362 886 GLY A CA 1
ATOM 652 C C . GLY A 1 88 ? 27.13957 0.50043 17.96634 1.000 23.81255 886 GLY A C 1
ATOM 653 O O . GLY A 1 88 ? 27.63116 -0.61954 18.14793 1.000 23.50691 886 GLY A O 1
ATOM 654 N N . HIS A 1 89 ? 25.82698 0.72223 18.04246 1.000 19.01131 887 HIS A N 1
ATOM 655 C CA . HIS A 1 89 ? 24.88091 -0.31712 18.45181 1.000 17.30708 887 HIS A CA 1
ATOM 656 C C . HIS A 1 89 ? 24.41121 -1.07017 17.20834 1.000 19.94686 887 HIS A C 1
ATOM 657 O O . HIS A 1 89 ? 23.30825 -0.88111 16.68566 1.000 18.86086 887 HIS A O 1
ATOM 664 N N . VAL A 1 90 ? 25.28675 -1.95399 16.73453 1.000 20.90610 888 VAL A N 1
ATOM 665 C CA . VAL A 1 90 ? 25.03872 -2.67089 15.48579 1.000 23.61072 888 VAL A CA 1
ATOM 666 C C . VAL A 1 90 ? 23.84825 -3.61717 15.61859 1.000 19.92030 888 VAL A C 1
ATOM 667 O O . VAL A 1 90 ? 23.05871 -3.76866 14.67889 1.000 19.53512 888 VAL A O 1
ATOM 671 N N . GLU A 1 91 ? 23.68626 -4.26283 16.77562 1.000 20.50904 889 GLU A N 1
ATOM 672 C CA . GLU A 1 91 ? 22.57504 -5.20458 16.92957 1.000 20.25590 889 GLU A CA 1
ATOM 673 C C . GLU A 1 91 ? 21.22697 -4.49611 16.83902 1.000 20.25979 889 GLU A C 1
ATOM 674 O O . GLU A 1 91 ? 20.28364 -5.00090 16.21233 1.000 17.19578 889 GLU A O 1
ATOM 676 N N . ILE A 1 92 ? 21.12675 -3.30495 17.42872 1.000 17.22949 890 ILE A N 1
ATOM 677 C CA . ILE A 1 92 ? 19.92462 -2.49842 17.26343 1.000 16.31867 890 ILE A CA 1
ATOM 678 C C . ILE A 1 92 ? 19.72708 -2.12912 15.80170 1.000 13.89835 890 ILE A C 1
ATOM 679 O O . ILE A 1 92 ? 18.60419 -2.16418 15.28850 1.000 15.89627 890 ILE A O 1
ATOM 684 N N . GLY A 1 93 ? 20.80599 -1.75216 15.11745 1.000 15.90595 891 GLY A N 1
ATOM 685 C CA . GLY A 1 93 ? 20.69561 -1.43073 13.70200 1.000 15.85848 891 GLY A CA 1
ATOM 686 C C . GLY A 1 93 ? 20.12788 -2.58237 12.89468 1.000 15.60378 891 GLY A C 1
ATOM 687 O O . GLY A 1 93 ? 19.27026 -2.38495 12.03043 1.000 15.18695 891 GLY A O 1
ATOM 688 N N . LYS A 1 94 ? 20.55476 -3.80921 13.20902 1.000 16.68447 892 LYS A N 1
ATOM 689 C CA . LYS A 1 94 ? 20.00001 -4.97606 12.52132 1.000 16.43975 892 LYS A CA 1
ATOM 690 C C . LYS A 1 94 ? 18.51136 -5.15193 12.81853 1.000 14.46605 892 LYS A C 1
ATOM 691 O O . LYS A 1 94 ? 17.72108 -5.43231 11.90927 1.000 15.61278 892 LYS A O 1
ATOM 697 N N . LEU A 1 95 ? 18.10665 -4.99403 14.08077 1.000 14.43549 893 LEU A N 1
ATOM 698 C CA . LEU A 1 95 ? 16.68922 -5.07734 14.42748 1.000 16.73553 893 LEU A CA 1
ATOM 699 C C . LEU A 1 95 ? 15.87072 -4.05693 13.65403 1.000 16.10835 893 LEU A C 1
ATOM 700 O O . LEU A 1 95 ? 14.79918 -4.37430 13.12052 1.000 16.04130 893 LEU A O 1
ATOM 705 N N . LEU A 1 96 ? 16.35498 -2.81406 13.59577 1.000 15.78314 894 LEU A N 1
ATOM 706 C CA . LEU A 1 96 ? 15.60498 -1.76734 12.91767 1.000 13.46088 894 LEU A CA 1
ATOM 707 C C . LEU A 1 96 ? 15.45052 -2.09643 11.44316 1.000 14.84113 894 LEU A C 1
ATOM 708 O O . LEU A 1 96 ? 14.36747 -1.94968 10.86780 1.000 15.00343 894 LEU A O 1
ATOM 713 N N . LEU A 1 97 ? 16.53224 -2.53479 10.81940 1.000 13.85638 895 LEU A N 1
ATOM 714 C CA . LEU A 1 97 ? 16.49706 -2.81824 9.38616 1.000 15.71617 895 LEU A CA 1
ATOM 715 C C . LEU A 1 97 ? 15.66475 -4.05730 9.07729 1.000 17.22953 895 LEU A C 1
ATOM 716 O O . LEU A 1 97 ? 14.97056 -4.10750 8.05240 1.000 16.20673 895 LEU A O 1
ATOM 721 N N . GLN A 1 98 ? 15.71067 -5.05866 9.95465 1.000 15.80046 896 GLN A N 1
ATOM 722 C CA . GLN A 1 98 ? 14.87464 -6.23623 9.75782 1.000 15.72866 896 GLN A CA 1
ATOM 723 C C . GLN A 1 98 ? 13.39580 -5.87734 9.81907 1.000 18.57625 896 GLN A C 1
ATOM 724 O O . GLN A 1 98 ? 12.57029 -6.52424 9.16669 1.000 19.08243 896 GLN A O 1
ATOM 730 N N . HIS A 1 99 ? 13.04130 -4.83918 10.58274 1.000 15.26232 897 HIS A N 1
ATOM 731 C CA . HIS A 1 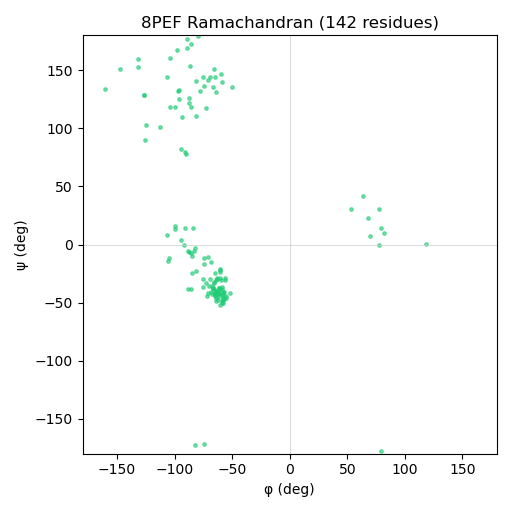99 ? 11.65703 -4.40761 10.72146 1.000 18.62986 897 HIS A CA 1
ATOM 732 C C . HIS A 1 99 ? 11.25169 -3.39989 9.64838 1.000 19.13071 897 HIS A C 1
ATOM 733 O O . HIS A 1 99 ? 10.12638 -3.45602 9.13694 1.000 20.93658 897 HIS A O 1
ATOM 740 N N . GLY A 1 100 ? 12.15238 -2.49180 9.27368 1.000 17.65652 898 GLY A N 1
ATOM 741 C CA . GLY A 1 100 ? 11.77718 -1.33154 8.48626 1.000 15.79450 898 GLY A CA 1
ATOM 742 C C . GLY A 1 100 ? 12.15197 -1.31590 7.01535 1.000 19.84870 898 GLY A C 1
ATOM 743 O O . GLY A 1 100 ? 11.62957 -0.48482 6.26981 1.000 17.77824 898 GLY A O 1
ATOM 744 N N . GLY A 1 101 ? 13.04228 -2.20114 6.57278 1.000 83.08414 899 GLY A N 1
ATOM 745 C CA . GLY A 1 101 ? 13.43956 -2.23346 5.18154 1.000 16.74931 899 GLY A CA 1
ATOM 746 C C . GLY A 1 101 ? 14.45757 -1.16282 4.85013 1.000 14.79627 899 GLY A C 1
ATOM 747 O O . GLY A 1 101 ? 14.91206 -0.38240 5.70222 1.000 16.20428 899 GLY A O 1
ATOM 748 N N . PRO A 1 102 ? 14.82438 -1.09987 3.57156 1.000 14.98489 900 PRO A N 1
ATOM 749 C CA . PRO A 1 102 ? 15.96232 -0.27283 3.16042 1.000 14.08485 900 PRO A CA 1
ATOM 750 C C . PRO A 1 102 ? 15.69635 1.22990 3.14010 1.000 14.27659 900 PRO A C 1
ATOM 751 O O . PRO A 1 102 ? 16.66216 1.99491 3.02485 1.000 15.20736 900 PRO A O 1
ATOM 755 N N . VAL A 1 103 ? 14.44025 1.67562 3.25143 1.000 14.83154 901 VAL A N 1
ATOM 756 C CA . VAL A 1 103 ? 14.18093 3.11557 3.31069 1.000 14.22679 901 VAL A CA 1
ATOM 757 C C . VAL A 1 103 ? 14.96444 3.73528 4.45752 1.000 16.85699 901 VAL A C 1
ATOM 758 O O . VAL A 1 103 ? 15.36885 4.90143 4.38108 1.000 14.36443 901 VAL A O 1
ATOM 762 N N . LEU A 1 104 ? 15.22963 2.96574 5.51688 1.000 14.9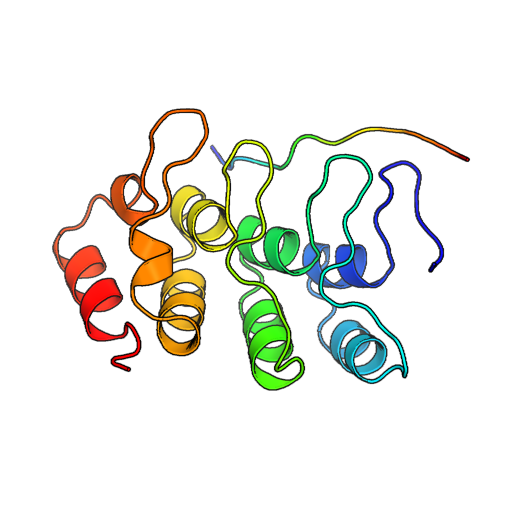7033 902 LEU A N 1
ATOM 763 C CA . LEU A 1 104 ? 15.98123 3.50686 6.64820 1.000 15.09111 902 LEU A CA 1
ATOM 764 C C . LEU A 1 104 ? 17.40215 3.88236 6.25487 1.000 12.80307 902 LEU A C 1
ATOM 765 O O . LEU A 1 104 ? 17.97549 4.82257 6.82744 1.000 14.39337 902 LEU A O 1
ATOM 770 N N . LEU A 1 105 ? 17.98135 3.17165 5.27925 1.000 14.56282 903 LEU A N 1
ATOM 771 C CA . LEU A 1 105 ? 19.35459 3.41264 4.85795 1.000 14.28069 903 LEU A CA 1
ATOM 772 C C . LEU A 1 105 ? 19.48949 4.67394 4.02542 1.000 14.50117 903 LEU A C 1
ATOM 773 O O . LEU A 1 105 ? 20.61152 5.15308 3.84622 1.000 16.27648 903 LEU A O 1
ATOM 778 N N . GLN A 1 106 ? 18.38429 5.20774 3.49867 1.000 14.74795 904 GLN A N 1
ATOM 779 C CA . GLN A 1 106 ? 18.39686 6.32306 2.55894 1.000 15.13307 904 GLN A CA 1
ATOM 780 C C . GLN A 1 106 ? 18.27817 7.68835 3.22029 1.000 20.11401 904 GLN A C 1
ATOM 781 O O . GLN A 1 106 ? 18.29752 8.70330 2.52034 1.000 17.89957 904 GLN A O 1
ATOM 787 N N . GLN A 1 107 ? 18.16298 7.74812 4.54321 1.000 70.84219 905 GLN A N 1
ATOM 788 C CA . GLN A 1 107 ? 17.84871 8.98697 5.24725 1.000 18.69921 905 GLN A CA 1
ATOM 789 C C . GLN A 1 107 ? 19.12901 9.75507 5.55333 1.000 16.29605 905 GLN A C 1
ATOM 790 O O . GLN A 1 107 ? 20.02093 9.24897 6.23951 1.000 17.92456 905 GLN A O 1
ATOM 796 N N . ARG A 1 108 ? 19.20773 10.98826 5.06665 1.000 16.79862 906 ARG A N 1
ATOM 797 C CA . ARG A 1 108 ? 20.32607 11.87012 5.36508 1.000 15.75620 906 ARG A CA 1
ATOM 798 C C . ARG A 1 108 ? 19.92487 12.78598 6.51015 1.000 15.95846 906 ARG A C 1
ATOM 799 O O . ARG A 1 108 ? 18.83503 13.36797 6.48618 1.000 19.70469 906 ARG A O 1
ATOM 807 N N . ASN A 1 109 ? 20.80156 12.90491 7.49970 1.000 17.47501 907 ASN A N 1
ATOM 808 C CA . ASN A 1 109 ? 20.54861 13.83576 8.58633 1.000 18.23561 907 ASN A CA 1
ATOM 809 C C . ASN A 1 109 ? 20.91486 15.25466 8.15405 1.000 22.04585 907 ASN A C 1
ATOM 810 O O . ASN A 1 109 ? 21.38749 15.48994 7.03602 1.000 22.06357 907 ASN A O 1
ATOM 815 N N . ALA A 1 110 ? 20.71419 16.21620 9.06115 1.000 19.37936 908 ALA A N 1
ATOM 816 C CA . ALA A 1 110 ? 20.92556 17.61529 8.68847 1.000 21.62970 908 ALA A CA 1
ATOM 817 C C . ALA A 1 110 ? 22.36033 17.87175 8.25330 1.000 23.99667 908 ALA A C 1
ATOM 818 O O . ALA A 1 110 ? 22.61123 18.78349 7.45216 1.000 35.50045 908 ALA A O 1
ATOM 820 N N . LYS A 1 111 ? 23.31154 17.10297 8.77193 1.000 24.58227 909 LYS A N 1
ATOM 821 C CA . LYS A 1 111 ? 24.69701 17.17243 8.32286 1.000 31.88183 909 LYS A CA 1
ATOM 822 C C . LYS A 1 111 ? 24.96683 16.33828 7.07664 1.000 31.84907 909 LYS A C 1
ATOM 823 O O . LYS A 1 111 ? 26.13747 16.10553 6.75493 1.000 52.38190 909 LYS A O 1
ATOM 829 N N . GLY A 1 112 ? 23.92835 15.88390 6.37697 1.000 24.85490 910 GLY A N 1
ATOM 830 C CA . GLY A 1 112 ? 24.12211 15.10822 5.16639 1.000 92.65384 910 GLY A CA 1
ATOM 831 C C . GLY A 1 112 ? 24.72038 13.72976 5.34916 1.000 46.56762 910 GLY A C 1
ATOM 832 O O . GLY A 1 112 ? 25.28613 13.18465 4.39578 1.000 28.20742 910 GLY A O 1
ATOM 833 N N . GLU A 1 113 ? 24.60619 13.14225 6.53854 1.000 24.40376 911 GLU A N 1
ATOM 834 C CA . GLU A 1 113 ? 25.12971 11.80866 6.81583 1.000 22.09220 911 GLU A CA 1
ATOM 835 C C . GLU A 1 113 ? 24.02670 10.76768 6.65455 1.000 20.21754 911 GLU A C 1
ATOM 836 O O . GLU A 1 113 ? 22.91599 10.94912 7.16402 1.000 19.25083 911 GLU A O 1
ATOM 842 N N . LEU A 1 114 ? 24.34378 9.65145 5.92508 1.000 18.46391 912 LEU A N 1
ATOM 843 C CA . LEU A 1 114 ? 23.52303 8.45000 5.87036 1.000 19.97979 912 LEU A CA 1
ATOM 844 C C . LEU A 1 114 ? 23.89343 7.53326 7.03165 1.000 17.53854 912 LEU A C 1
ATOM 845 O O . LEU A 1 114 ? 25.02423 7.57954 7.52518 1.000 19.08429 912 LEU A O 1
ATOM 850 N N . PRO A 1 115 ? 22.98161 6.67755 7.51298 1.000 15.19729 913 PRO A N 1
ATOM 851 C CA . PRO A 1 115 ? 23.31835 5.86431 8.69579 1.000 20.68170 913 PRO A CA 1
ATOM 852 C C . PRO A 1 115 ? 24.53538 4.96876 8.51889 1.000 17.89210 913 PRO A C 1
ATOM 853 O O . PRO A 1 115 ? 25.30172 4.78898 9.47163 1.000 18.87039 913 PRO A O 1
ATOM 857 N N . LEU A 1 116 ? 24.74485 4.39852 7.33161 1.000 18.73319 914 LEU A N 1
ATOM 858 C CA . LEU A 1 116 ? 25.91332 3.54738 7.13503 1.000 22.43263 914 LEU A CA 1
ATOM 859 C C . LEU A 1 116 ? 27.22525 4.32462 7.10169 1.000 24.01021 914 LEU A C 1
ATOM 860 O O . LEU A 1 116 ? 28.28858 3.69853 7.14630 1.000 22.92359 914 LEU A O 1
ATOM 865 N N . ASP A 1 117 ? 27.18862 5.65750 7.02372 1.000 21.56842 915 ASP A N 1
ATOM 866 C CA . ASP A 1 117 ? 28.43156 6.42457 7.08160 1.000 23.42677 915 ASP A CA 1
ATOM 867 C C . ASP A 1 117 ? 29.17982 6.20997 8.39464 1.000 23.06877 915 ASP A C 1
ATOM 868 O O . ASP A 1 117 ? 30.39219 6.44557 8.45234 1.000 27.07786 915 ASP A O 1
ATOM 873 N N . TYR A 1 118 ? 28.49286 5.75989 9.44345 1.000 19.61300 916 TYR A N 1
ATOM 874 C CA . TYR A 1 118 ? 29.10917 5.54734 10.74645 1.000 22.93072 916 TYR A CA 1
ATOM 875 C C . TYR A 1 118 ? 29.73430 4.17171 10.89838 1.000 25.98730 916 TYR A C 1
ATOM 876 O O . TYR A 1 118 ? 30.37759 3.91177 11.92003 1.000 28.58409 916 TYR A O 1
ATOM 885 N N . VAL A 1 119 ? 29.54409 3.28565 9.93088 1.000 23.35246 917 VAL A N 1
ATOM 886 C CA . VAL A 1 119 ? 30.06643 1.92871 9.99710 1.000 29.38654 917 VAL A CA 1
ATOM 887 C C . VAL A 1 119 ? 31.33460 1.88001 9.15903 1.000 63.03966 917 VAL A C 1
ATOM 888 O O . VAL A 1 119 ? 31.29840 2.12823 7.94825 1.000 38.57897 917 VAL A O 1
ATOM 892 N N . VAL A 1 120 ? 32.45785 1.57147 9.79826 1.000 37.45078 918 VAL A N 1
ATOM 893 C CA . VAL A 1 120 ? 33.72970 1.52273 9.08482 1.000 46.89570 918 VAL A CA 1
ATOM 894 C C . VAL A 1 120 ? 33.95539 0.16555 8.42983 1.000 43.21471 918 VAL A C 1
ATOM 895 O O . VAL A 1 120 ? 34.46404 0.09039 7.30893 1.000 38.51820 918 VAL A O 1
ATOM 899 N N . SER A 1 121 ? 33.56897 -0.91242 9.09641 1.000 32.70126 919 SER A N 1
ATOM 900 C CA . SER A 1 121 ? 33.87064 -2.25123 8.60008 1.000 28.61987 919 SER A CA 1
ATOM 901 C C . SER A 1 121 ? 33.00259 -2.59144 7.39699 1.000 32.73807 919 SER A C 1
ATOM 902 O O . SER A 1 121 ? 31.77373 -2.67020 7.53258 1.000 26.94265 919 SER A O 1
ATOM 905 N N . PRO A 1 122 ? 33.58727 -2.82941 6.22165 1.000 40.74396 920 PRO A N 1
ATOM 906 C CA . PRO A 1 122 ? 32.76986 -3.25925 5.07249 1.000 28.48615 920 PRO A CA 1
ATOM 907 C C . PRO A 1 122 ? 31.95585 -4.50869 5.35220 1.000 29.85158 920 PRO A C 1
ATOM 908 O O . PRO A 1 122 ? 30.86079 -4.67473 4.79753 1.000 28.57984 920 PRO A O 1
ATOM 912 N N . GLN A 1 123 ? 32.44918 -5.39185 6.21361 1.000 25.87965 921 GLN A N 1
ATOM 913 C CA . GLN A 1 123 ? 31.72883 -6.62411 6.47879 1.000 26.53830 921 GLN A CA 1
ATOM 914 C C . GLN A 1 123 ? 30.50464 -6.39810 7.36674 1.000 28.59731 921 GLN A C 1
ATOM 915 O O . GLN A 1 123 ? 29.46975 -7.03913 7.15236 1.000 25.86549 921 GLN A O 1
ATOM 921 N N . ILE A 1 124 ? 30.58261 -5.48171 8.34017 1.000 25.72353 922 ILE A N 1
ATOM 922 C CA . ILE A 1 124 ? 29.38110 -5.10868 9.09039 1.000 21.35030 922 ILE A CA 1
ATOM 923 C C . ILE A 1 124 ? 28.34694 -4.47169 8.17204 1.000 22.16829 922 ILE A C 1
ATOM 924 O O . ILE A 1 124 ? 27.14495 -4.74952 8.28006 1.000 23.24282 922 ILE A O 1
ATOM 929 N N . LYS A 1 125 ? 28.79217 -3.62181 7.24899 1.000 22.67894 923 LYS A N 1
ATOM 930 C CA . LYS A 1 125 ? 27.86158 -3.03704 6.28929 1.000 23.21049 923 LYS A CA 1
ATOM 931 C C . LYS A 1 125 ? 27.13478 -4.11872 5.49830 1.000 32.27733 923 LYS A C 1
ATOM 932 O O . LYS A 1 125 ? 25.92573 -4.01726 5.26133 1.000 23.80602 923 LYS A O 1
ATOM 938 N N . GLU A 1 126 ? 27.85376 -5.17195 5.09694 1.000 25.13866 924 GLU A N 1
ATOM 939 C CA . GLU A 1 126 ? 27.22963 -6.26499 4.36015 1.000 20.88907 924 GLU A CA 1
ATOM 940 C C . GLU A 1 126 ? 26.19784 -6.99320 5.21109 1.000 26.04874 924 GLU A C 1
ATOM 941 O O . GLU A 1 126 ? 25.12087 -7.35473 4.72066 1.000 24.81594 924 GLU A O 1
ATOM 947 N N . GLU A 1 127 ? 26.50861 -7.22436 6.49028 1.000 20.27466 925 GLU A N 1
ATOM 948 C CA . GLU A 1 127 ? 25.56439 -7.92018 7.35698 1.000 21.33387 925 GLU A CA 1
ATOM 949 C C . GLU A 1 127 ? 24.31536 -7.08198 7.59068 1.000 21.97719 925 GLU A C 1
ATOM 950 O O . GLU A 1 127 ? 23.20491 -7.61957 7.66081 1.000 21.58406 925 GLU A O 1
ATOM 956 N N . LEU A 1 128 ? 24.48436 -5.76493 7.74229 1.000 19.34434 926 LEU A N 1
ATOM 957 C CA . LEU A 1 128 ? 23.33794 -4.88219 7.93188 1.000 18.85939 926 LEU A CA 1
ATOM 958 C C . LEU A 1 128 ? 22.44892 -4.87337 6.69652 1.000 19.39950 926 LEU A C 1
ATOM 959 O O . LEU A 1 128 ? 21.22012 -4.96041 6.80337 1.000 18.27194 926 LEU A O 1
ATOM 964 N N . PHE A 1 129 ? 23.05211 -4.77946 5.51550 1.000 20.16007 927 PHE A N 1
ATOM 965 C CA . PHE A 1 129 ? 22.25829 -4.81435 4.29116 1.000 20.21829 927 PHE A CA 1
ATOM 966 C C . PHE A 1 129 ? 21.58010 -6.16484 4.11095 1.000 20.15994 927 PHE A C 1
ATOM 967 O O . PHE A 1 129 ? 20.41152 -6.22804 3.71513 1.000 21.17405 927 PHE A O 1
ATOM 975 N N . ALA A 1 130 ? 22.27836 -7.24663 4.45271 1.000 22.28247 928 ALA A N 1
ATOM 976 C CA . ALA A 1 130 ? 21.73958 -8.58458 4.21376 1.000 24.45896 928 ALA A CA 1
ATOM 977 C C . ALA A 1 130 ? 20.55616 -8.90600 5.12141 1.000 25.89102 928 ALA A C 1
ATOM 978 O O . ALA A 1 130 ? 19.67794 -9.68461 4.73169 1.000 25.67901 928 ALA A O 1
ATOM 980 N N . ILE A 1 131 ? 20.50950 -8.33158 6.33206 1.000 19.32940 929 ILE A N 1
ATOM 981 C CA . ILE A 1 131 ? 19.37561 -8.55307 7.22550 1.000 22.73892 929 ILE A CA 1
ATOM 982 C C . ILE A 1 131 ? 18.21623 -7.61147 6.94329 1.000 17.75377 929 ILE A C 1
ATOM 983 O O . ILE A 1 131 ? 17.12106 -7.80613 7.49606 1.000 20.11742 929 ILE A O 1
ATOM 988 N N . THR A 1 132 ? 18.41718 -6.60522 6.10116 1.000 17.90755 930 THR A N 1
ATOM 989 C CA . THR A 1 132 ? 17.37199 -5.62388 5.84663 1.000 20.16876 930 THR A CA 1
ATOM 990 C C . THR A 1 132 ? 16.16892 -6.28786 5.18272 1.000 16.94508 930 THR A C 1
ATOM 991 O O . THR A 1 132 ? 16.31441 -7.05748 4.21936 1.000 18.01193 930 THR A O 1
ATOM 995 N N . LYS A 1 133 ? 14.98092 -6.01510 5.72343 1.000 17.25242 931 LYS A N 1
ATOM 996 C CA . LYS A 1 133 ? 13.74322 -6.56807 5.18332 1.000 16.72554 931 LYS A CA 1
ATOM 997 C C . LYS A 1 133 ? 13.65107 -6.33563 3.68172 1.000 14.31126 931 LYS A C 1
ATOM 998 O O . LYS A 1 133 ? 13.93482 -5.24720 3.19209 1.000 16.13141 931 LYS A O 1
ATOM 1004 N N . ILE A 1 134 ? 13.24193 -7.36595 2.95012 1.000 17.19392 932 ILE A N 1
ATOM 1005 C CA . ILE A 1 134 ? 12.92865 -7.23804 1.52984 1.000 18.17455 932 ILE A CA 1
ATOM 1006 C C . ILE A 1 134 ? 11.41259 -7.24788 1.38557 1.000 21.58308 932 ILE A C 1
ATOM 1007 O O . ILE A 1 134 ? 10.75715 -8.23752 1.73680 1.000 26.82533 932 ILE A O 1
ATOM 1012 N N . GLU A 1 135 ? 10.85261 -6.16166 0.86911 1.000 25.70434 933 GLU A N 1
ATOM 1013 C CA . GLU A 1 135 ? 9.40254 -6.02589 0.74645 1.000 33.38469 933 GLU A CA 1
ATOM 1014 C C . GLU A 1 135 ? 8.87254 -6.72419 -0.50125 1.000 46.71551 933 GLU A C 1
ATOM 1015 O O . GLU A 1 135 ? 9.61398 -7.41187 -1.20231 1.000 41.88658 933 GLU A O 1
ATOM 1017 N N . GLY B 2 6 ? 33.50281 8.85170 22.96068 1.000 78.26710 14 GLY B N 1
ATOM 1018 C CA . GLY B 2 6 ? 32.74474 9.86880 22.25708 1.000 71.13985 14 GLY B CA 1
ATOM 1019 C C . GLY B 2 6 ? 31.33518 9.43526 21.90254 1.000 89.25162 14 GLY B C 1
ATOM 1020 O O . GLY B 2 6 ? 31.01194 9.24331 20.73073 1.000 79.73623 14 GLY B O 1
ATOM 1021 N N . ALA B 2 7 ? 30.49375 9.27805 22.92193 1.000 83.54310 15 ALA B N 1
ATOM 1022 C CA . ALA B 2 7 ? 29.10049 8.89872 22.73065 1.000 66.05634 15 ALA B CA 1
ATOM 1023 C C . ALA B 2 7 ? 28.25922 10.15129 22.52095 1.000 81.22808 15 ALA B C 1
ATOM 1024 O O . ALA B 2 7 ? 28.28891 11.07001 23.34515 1.000 42.49608 15 ALA B O 1
ATOM 1026 N N . LYS B 2 8 ? 27.50948 10.18265 21.42101 1.000 41.03619 16 LYS B N 1
ATOM 1027 C CA . LYS B 2 8 ? 26.68384 11.33323 21.07047 1.000 27.30762 16 LYS B CA 1
ATOM 1028 C C . LYS B 2 8 ? 25.33303 11.20796 21.76593 1.000 26.74221 16 LYS B C 1
ATOM 1029 O O . LYS B 2 8 ? 24.59474 10.24765 21.52330 1.000 27.94296 16 LYS B O 1
ATOM 1031 N N . ARG B 2 9 ? 25.01402 12.16543 22.63086 1.000 23.60925 17 ARG B N 1
ATOM 1032 C CA . ARG B 2 9 ? 23.74636 12.18131 23.34721 1.000 22.08113 17 ARG B CA 1
ATOM 1033 C C . ARG B 2 9 ? 22.80517 13.22052 22.74769 1.000 20.65204 17 ARG B C 1
ATOM 1034 O O . ARG B 2 9 ? 23.22806 14.14364 22.05288 1.000 21.81237 17 ARG B O 1
ATOM 1042 N N . HIS B 2 10 ? 21.51281 13.05806 23.03308 1.000 18.47501 18 HIS B N 1
ATOM 1043 C CA . HIS B 2 10 ? 20.48270 13.89775 22.42953 1.000 16.81573 18 HIS B CA 1
ATOM 1044 C C . HIS B 2 10 ? 20.47565 15.29013 23.04198 1.000 16.34987 18 HIS B C 1
ATOM 1045 O O . HIS B 2 10 ? 20.50874 15.44418 24.27050 1.000 17.76290 18 HIS B O 1
ATOM 1052 N N . ARG B 2 11 ? 20.35621 16.30648 22.18827 1.000 15.37378 19 ARG B N 1
ATOM 1053 C CA . ARG B 2 11 ? 20.05927 17.64065 22.69528 1.000 14.63919 19 ARG B CA 1
ATOM 1054 C C . ARG B 2 11 ? 18.66033 17.66043 23.31173 1.000 15.22887 19 ARG B C 1
ATOM 1055 O O . ARG B 2 11 ? 17.78181 16.87834 22.94488 1.000 15.82354 19 ARG B O 1
ATOM 1063 N N . LYS B 2 12 ? 18.46129 18.53462 24.29407 1.000 14.63154 20 LYS B N 1
ATOM 1064 C CA . LYS B 2 12 ? 17.20359 18.57848 25.01985 1.000 14.92853 20 LYS B CA 1
ATOM 1065 C C . LYS B 2 12 ? 16.71765 20.01744 25.10777 1.000 14.89067 20 LYS B C 1
ATOM 1066 O O . LYS B 2 12 ? 17.48958 20.96839 24.93167 1.000 15.52817 20 LYS B O 1
ATOM 1072 N N . VAL B 2 13 ? 15.41741 20.16355 25.36209 1.000 15.35992 21 VAL B N 1
ATOM 1073 C CA . VAL B 2 13 ? 14.78452 21.46102 25.57925 1.000 16.01562 21 VAL B CA 1
ATOM 1074 C C . VAL B 2 13 ? 14.03661 21.41077 26.90218 1.000 15.90618 21 VAL B C 1
ATOM 1075 O O . VAL B 2 13 ? 13.22475 20.50752 27.13152 1.000 16.24584 21 VAL B O 1
ATOM 1079 N N . LEU B 2 14 ? 14.28569 22.39277 27.75839 1.000 16.57822 22 LEU B N 1
ATOM 1080 C CA . LEU B 2 14 ? 13.66365 22.45328 29.07297 1.000 17.87401 22 LEU B CA 1
ATOM 1081 C C . LEU B 2 14 ? 12.44903 23.36557 28.99085 1.000 20.01371 22 LEU B C 1
ATOM 1082 O O . LEU B 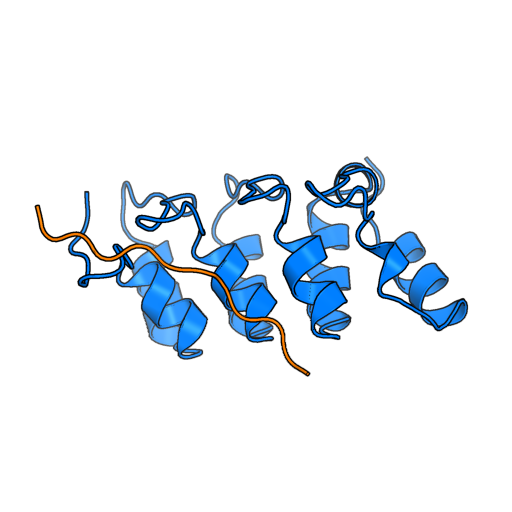2 14 ? 12.56284 24.51700 28.55787 1.000 22.37370 22 LEU B O 1
ATOM 1087 N N . ARG B 2 15 ? 11.29240 22.85629 29.40339 1.000 20.86277 23 ARG B N 1
ATOM 1088 C CA . ARG B 2 15 ? 10.05562 23.62527 29.35611 1.000 22.39601 23 ARG B CA 1
ATOM 1089 C C . ARG B 2 15 ? 9.06226 22.98196 30.30624 1.000 23.19561 23 ARG B C 1
ATOM 1090 O O . ARG B 2 15 ? 8.89183 21.75969 30.28472 1.000 24.57206 23 ARG B O 1
ATOM 1098 N N . ASP B 2 16 ? 8.40087 23.80578 31.11400 1.000 23.98122 24 ASP B N 1
ATOM 1099 C CA . ASP B 2 16 ? 7.39919 23.35819 32.08243 1.000 26.15698 24 ASP B CA 1
ATOM 1100 C C . ASP B 2 16 ? 6.11580 24.13005 31.79462 1.000 34.69381 24 ASP B C 1
ATOM 1101 O O . ASP B 2 16 ? 5.99571 25.30326 32.16177 1.000 34.78729 24 ASP B O 1
ATOM 1106 N N . ASN B 2 17 ? 5.15797 23.46999 31.15201 1.000 42.32788 25 ASN B N 1
ATOM 1107 C CA . ASN B 2 17 ? 3.87080 24.08617 30.84958 1.000 50.39687 25 ASN B CA 1
ATOM 1108 C C . ASN B 2 17 ? 2.83433 23.74617 31.91911 1.000 50.41336 25 ASN B C 1
ATOM 1109 O O . ASN B 2 17 ? 3.18269 23.38975 33.04611 1.000 50.11193 25 ASN B O 1
#

InterPro domains:
  IPR001357 BRCT domain [PF16770] (10-88)
  IPR001357 BRCT domain [SM00292] (2-80)
  IPR001357 BRCT domain [SM00292] (121-199)
  IPR002110 Ankyrin repeat [PF12796] (811-898)
  IPR002110 Ankyrin repeat [PS50088] (806-839)
  IPR002110 Ankyrin repeat [PS50088] (840-872)
  IPR002110 Ankyrin repeat [PS50088] (874-906)
  IPR002110 Ankyrin repeat [SM00248] (806-836)
  IPR002110 Ankyrin repeat [SM00248] (840-869)
  IPR002110 Ankyrin repeat [SM00248] (874-903)
  IPR036420 BRCT domain superfamily [G3DSA:3.40.50.10190] (2-120)
  IPR036420 BRCT domain superfamily [G3DSA:3.40.50.10190] (121-212)
  IPR036420 BRCT domain superfamily [SSF52113] (8-106)
  IPR036770 Ankyrin repeat-containing domain superfamily [G3DSA:1.25.40.20] (793-934)
  IPR036770 Ankyrin repeat-containing domain superfamily [SSF48403] (791-919)
  IPR042479 SMC5-SMC6 complex localization factor protein 1 [PTHR46677] (1-1057)
  IPR049935 SMC5-SMC6 complex localization factor protein 1, BRCT domain [cd17750] (5-85)
  IPR057595 TopBP1/SLF1, BRCT domain [PF23294] (121-210)

B-factor: mean 25.3, std 15.15, range [12.41, 116.88]

Solvent-accessible surface area: 7651 Å² total; per-residue (Å²): 162,60,93,78,56,92,61,5,3,2,34,0,0,73,0,0,30,74,75,70,23,138,82,0,40,118,17,16,76,76,128,86,46,78,10,40,28,110,8,54,17,10,10,2,0,1,0,2,0,0,2,85,22,19,46,73,0,0,62,30,0,15,141,115,11,129,80,15,64,16,70,9,94,7,68,16,31,5,0,1,2,6,0,6,47,27,53,51,39,58,0,0,55,37,0,0,100,71,23,5,64,63,4,21,127,48,148,11,83,164,36,49,46,0,41,88,62,12,136,38,100,124,56,70,125,82,0,130,85,69,9,101,162,127,134,66,60,124,23,120,63,48,118,140,120,163